Protein AF-A0A496SSU9-F1 (afdb_monomer_lite)

Radius of gyration: 18.91 Å; chains: 1; bounding box: 39×54×48 Å

Foldseek 3Di:
DWAFFWKKKWWFFFKKKWAAAWKKKKFAAPKFKFWDDDWDWDDDPHGIIMIGGHGMMMIGDGGMIMMIGDHGDMDTDDDGDMDIDDDGDDDPDDDPPCPPPPTDRPDDDPPPPPPPPPDDDPDDDDDDDDDDDD

Secondary structure (DSSP, 8-state):
-EEEEEEEEEEEEEEEEEEEEEEEEEEEEEEEEEEEEEEEEEEETTTEEEEEEEEEEEEEEEEEEEEEEEEEEEEEEEEEEEEEEEEEEE-SS--TTSTT-----------------S----------------

Sequence (134 aa):
YAEGRGRALLEGTGTVALNGTGQLIVVGKDVDTHTDGRGKVIRLGPFVTIYRGRGVAIVKGEDMTVFAKGIGRLAARGEGMAIIRGSGDWEIGKWRTWENTEVEPYDEPYEVHPMGPPGMMHERKNRAWGLFHE

Structure (mmCIF, N/CA/C/O backbone):
data_AF-A0A496SSU9-F1
#
_entry.id   AF-A0A496SSU9-F1
#
loop_
_atom_site.group_PDB
_atom_site.id
_atom_site.type_symbol
_atom_site.label_atom_id
_atom_site.label_alt_id
_atom_site.label_comp_id
_atom_site.label_asym_id
_atom_site.label_entity_id
_atom_site.label_seq_id
_atom_site.pdbx_PDB_ins_code
_atom_site.Cartn_x
_atom_site.Cartn_y
_atom_site.Cartn_z
_atom_site.occupancy
_atom_site.B_iso_or_equiv
_atom_site.auth_seq_id
_atom_site.auth_comp_id
_atom_site.auth_asym_id
_atom_site.auth_atom_id
_atom_site.pdbx_PDB_model_num
ATOM 1 N N . TYR A 1 1 ? 9.753 7.935 0.565 1.00 81.50 1 TYR A N 1
ATOM 2 C CA . TYR A 1 1 ? 9.567 6.920 -0.490 1.00 81.50 1 TYR A CA 1
ATOM 3 C C . TYR A 1 1 ? 10.777 5.997 -0.496 1.00 81.50 1 TYR A C 1
ATOM 5 O O . TYR A 1 1 ? 11.813 6.368 0.041 1.00 81.50 1 TYR A O 1
ATOM 13 N N . ALA A 1 2 ? 10.648 4.814 -1.083 1.00 85.69 2 ALA A N 1
ATOM 14 C CA . ALA A 1 2 ? 11.743 3.897 -1.360 1.00 85.69 2 ALA A CA 1
ATOM 15 C C . ALA A 1 2 ? 11.589 3.340 -2.778 1.00 85.69 2 ALA A C 1
ATOM 17 O O . ALA A 1 2 ? 10.470 3.065 -3.206 1.00 85.69 2 ALA A O 1
ATOM 18 N N . GLU A 1 3 ? 12.689 3.178 -3.499 1.00 87.69 3 GLU A N 1
ATOM 19 C CA . GLU A 1 3 ? 12.739 2.563 -4.823 1.00 87.69 3 GLU A CA 1
ATOM 20 C C . GLU A 1 3 ? 13.691 1.377 -4.797 1.00 87.69 3 GLU A C 1
ATOM 22 O O . GLU A 1 3 ? 14.790 1.475 -4.266 1.00 87.69 3 GLU A O 1
ATOM 27 N N . GLY A 1 4 ? 13.285 0.255 -5.382 1.00 89.81 4 GLY A N 1
ATOM 28 C CA . GLY A 1 4 ? 14.145 -0.908 -5.535 1.00 89.81 4 GLY A CA 1
ATOM 29 C C . GLY A 1 4 ? 13.401 -2.208 -5.296 1.00 89.81 4 GLY A C 1
ATOM 30 O O . GLY A 1 4 ? 12.214 -2.334 -5.597 1.00 89.81 4 GLY A O 1
ATOM 31 N N . ARG A 1 5 ? 14.114 -3.206 -4.773 1.00 94.50 5 ARG A N 1
ATOM 32 C CA . ARG A 1 5 ? 13.571 -4.532 -4.471 1.00 94.50 5 ARG A CA 1
ATOM 33 C C . ARG A 1 5 ? 13.567 -4.745 -2.973 1.00 94.50 5 ARG A C 1
ATOM 35 O O . ARG A 1 5 ? 14.620 -4.715 -2.342 1.00 94.50 5 ARG A O 1
ATOM 42 N N . GLY A 1 6 ? 12.413 -5.070 -2.409 1.00 94.25 6 GLY A N 1
ATOM 43 C CA . GLY A 1 6 ? 12.349 -5.240 -0.968 1.00 94.25 6 GLY A CA 1
ATOM 44 C C . GLY A 1 6 ? 11.002 -5.658 -0.420 1.00 94.25 6 GLY A C 1
ATOM 45 O O . GLY A 1 6 ? 10.114 -6.135 -1.133 1.00 94.25 6 GLY A O 1
ATOM 46 N N . ARG A 1 7 ? 10.910 -5.501 0.895 1.00 95.44 7 ARG A N 1
ATOM 47 C CA . ARG A 1 7 ? 9.709 -5.631 1.700 1.00 95.44 7 ARG A CA 1
ATOM 48 C C . ARG A 1 7 ? 9.565 -4.396 2.575 1.00 95.44 7 ARG A C 1
ATOM 50 O O . ARG A 1 7 ? 10.573 -3.856 3.030 1.00 95.44 7 ARG A O 1
ATOM 57 N N . ALA A 1 8 ? 8.332 -4.012 2.855 1.00 93.56 8 ALA A N 1
ATOM 58 C CA . ALA A 1 8 ? 8.041 -3.016 3.868 1.00 93.56 8 ALA A CA 1
ATOM 59 C C . ALA A 1 8 ? 6.894 -3.470 4.765 1.00 93.56 8 ALA A C 1
ATOM 61 O O . ALA A 1 8 ? 5.987 -4.161 4.301 1.00 93.56 8 ALA A O 1
ATOM 62 N N . LEU A 1 9 ? 6.972 -3.069 6.029 1.00 95.38 9 LEU A N 1
ATOM 63 C CA . LEU A 1 9 ? 5.875 -3.082 6.987 1.00 95.38 9 LEU A CA 1
ATOM 64 C C . LEU A 1 9 ? 5.582 -1.629 7.352 1.00 95.38 9 LEU A C 1
ATOM 66 O O . LEU A 1 9 ? 6.501 -0.910 7.743 1.00 95.38 9 LEU A O 1
ATOM 70 N N . LEU A 1 10 ? 4.334 -1.209 7.192 1.00 93.50 10 LEU A N 1
ATOM 71 C CA . LEU A 1 10 ? 3.863 0.122 7.556 1.00 93.50 10 LEU A CA 1
ATOM 72 C C . LEU A 1 10 ? 2.691 -0.035 8.518 1.00 93.50 10 LEU A C 1
ATOM 74 O O . LEU A 1 10 ? 1.814 -0.858 8.264 1.00 93.50 10 LEU A O 1
ATOM 78 N N . GLU A 1 11 ? 2.680 0.742 9.589 1.00 95.25 11 GLU A N 1
ATOM 79 C CA . GLU A 1 11 ? 1.608 0.746 10.583 1.00 95.25 11 GLU A CA 1
ATOM 80 C C . GLU A 1 11 ? 1.170 2.180 10.846 1.00 95.25 11 GLU A C 1
ATOM 82 O O . GLU A 1 11 ? 2.027 3.025 11.108 1.00 95.25 11 GLU A O 1
ATOM 87 N N . GLY A 1 12 ? -0.134 2.447 10.783 1.00 93.62 12 GLY A N 1
ATOM 88 C CA . GLY A 1 12 ? -0.714 3.731 11.176 1.00 93.62 12 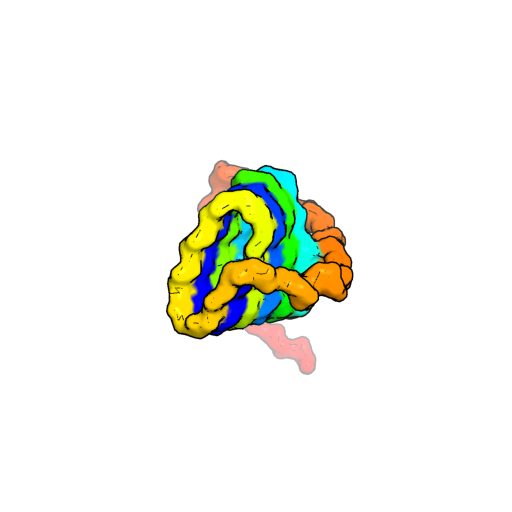GLY A CA 1
ATOM 89 C C . GLY A 1 12 ? -1.805 4.242 10.239 1.00 93.62 12 GLY A C 1
ATOM 90 O O . GLY A 1 12 ? -2.462 3.471 9.537 1.00 93.62 12 GLY A O 1
ATOM 91 N N . THR A 1 13 ? -1.980 5.561 10.237 1.00 92.81 13 THR A N 1
ATOM 92 C CA . THR A 1 13 ? -3.055 6.259 9.523 1.00 92.81 13 THR A CA 1
ATOM 93 C C . THR A 1 13 ? -2.479 7.086 8.389 1.00 92.81 13 THR A C 1
ATOM 95 O O . THR A 1 13 ? -1.569 7.889 8.599 1.00 92.81 13 THR A O 1
ATOM 98 N N . GLY A 1 14 ? -3.018 6.929 7.180 1.00 91.44 14 GLY A N 1
ATOM 99 C CA . GLY A 1 14 ? -2.581 7.717 6.031 1.00 91.44 14 GLY A CA 1
ATOM 100 C C . GLY A 1 14 ? -2.760 7.017 4.692 1.00 91.44 14 GLY A C 1
ATOM 101 O O . GLY A 1 14 ? -3.735 6.305 4.470 1.00 91.44 14 GLY A O 1
ATOM 102 N N . THR A 1 15 ? -1.822 7.259 3.776 1.00 91.25 15 THR A N 1
ATOM 103 C CA . THR A 1 15 ? -1.851 6.761 2.397 1.00 91.25 15 THR A CA 1
ATOM 104 C C . THR A 1 15 ? -0.554 6.042 2.048 1.00 91.25 15 THR A C 1
ATOM 106 O O . THR A 1 15 ? 0.539 6.575 2.254 1.00 91.25 15 THR A O 1
ATOM 109 N N . VAL A 1 16 ? -0.676 4.855 1.458 1.00 90.56 16 VAL A N 1
ATOM 110 C CA . VAL A 1 16 ? 0.424 4.030 0.951 1.00 90.56 16 VAL A CA 1
ATOM 111 C C . VAL A 1 16 ? 0.230 3.787 -0.539 1.00 90.56 16 VAL A C 1
ATOM 113 O O . VAL A 1 16 ? -0.849 3.402 -0.961 1.00 90.56 16 VAL A O 1
ATOM 116 N N . ALA A 1 17 ? 1.281 3.965 -1.333 1.00 89.75 17 ALA A N 1
ATOM 117 C CA . ALA A 1 17 ? 1.279 3.689 -2.763 1.00 89.75 17 ALA A CA 1
ATOM 118 C C . ALA A 1 17 ? 2.428 2.746 -3.136 1.00 89.75 17 ALA A C 1
ATOM 120 O O . ALA A 1 17 ? 3.581 2.997 -2.780 1.00 89.75 17 ALA A O 1
ATOM 121 N N . LEU A 1 18 ? 2.125 1.685 -3.884 1.00 89.81 18 LEU A N 1
ATOM 122 C CA . LEU A 1 18 ? 3.100 0.830 -4.560 1.00 89.81 18 LEU A CA 1
ATOM 123 C C . LEU A 1 18 ? 2.937 0.995 -6.068 1.00 89.81 18 LE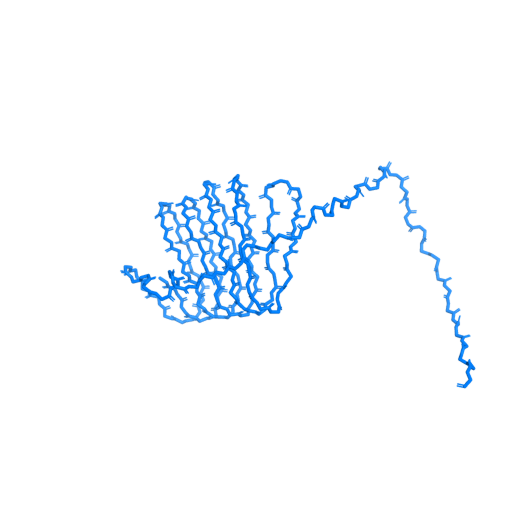U A C 1
ATOM 125 O O . LEU A 1 18 ? 1.899 0.632 -6.607 1.00 89.81 18 LEU A O 1
ATOM 129 N N . ASN A 1 19 ? 3.981 1.450 -6.757 1.00 91.19 19 ASN A N 1
ATOM 130 C CA . ASN A 1 19 ? 4.079 1.336 -8.209 1.00 91.19 19 ASN A CA 1
ATOM 131 C C . ASN A 1 19 ? 5.181 0.353 -8.570 1.00 91.19 19 ASN A C 1
ATOM 133 O O . ASN A 1 19 ? 6.350 0.563 -8.245 1.00 91.19 19 ASN A O 1
ATOM 137 N N . GLY A 1 20 ? 4.813 -0.708 -9.272 1.00 91.06 20 GLY A N 1
ATOM 138 C CA . GLY A 1 20 ? 5.764 -1.652 -9.825 1.00 91.06 20 GLY A CA 1
ATOM 139 C C . GLY A 1 20 ? 5.149 -3.028 -9.958 1.00 91.06 20 GLY A C 1
ATOM 140 O O . GLY A 1 20 ? 3.970 -3.167 -10.264 1.00 91.06 20 GLY A O 1
ATOM 141 N N . THR A 1 21 ? 5.962 -4.061 -9.751 1.00 95.06 21 THR A N 1
ATOM 142 C CA . THR A 1 21 ? 5.498 -5.451 -9.718 1.00 95.06 21 THR A CA 1
ATOM 143 C C . THR A 1 21 ? 5.643 -5.999 -8.309 1.00 95.06 21 THR A C 1
ATOM 145 O O . THR A 1 21 ? 6.750 -6.050 -7.767 1.00 95.06 21 THR A O 1
ATOM 148 N N . GLY A 1 22 ? 4.544 -6.447 -7.710 1.00 93.88 22 GLY A N 1
ATOM 149 C CA . GLY A 1 22 ? 4.583 -6.926 -6.338 1.00 93.88 22 GLY A CA 1
ATOM 150 C C . GLY A 1 22 ? 3.235 -7.309 -5.759 1.00 93.88 22 GLY A C 1
ATOM 151 O O . GLY A 1 22 ? 2.275 -7.601 -6.473 1.00 93.88 22 GLY A O 1
ATOM 152 N N . GLN A 1 23 ? 3.215 -7.338 -4.433 1.00 94.69 23 GLN A N 1
ATOM 153 C CA . GLN A 1 23 ? 2.053 -7.619 -3.616 1.00 94.69 23 GLN A CA 1
ATOM 154 C C . GLN A 1 23 ? 1.960 -6.587 -2.487 1.00 94.69 23 GLN A C 1
ATOM 156 O O . GLN A 1 23 ? 2.970 -6.298 -1.837 1.00 94.69 23 GLN A O 1
ATOM 161 N N . LEU A 1 24 ? 0.750 -6.078 -2.253 1.00 93.88 24 LEU A N 1
ATOM 162 C CA . LEU A 1 24 ? 0.353 -5.363 -1.042 1.00 93.88 24 LEU A CA 1
ATOM 163 C C . LEU A 1 24 ? -0.666 -6.218 -0.290 1.00 93.88 24 LEU A C 1
ATOM 165 O O . LEU A 1 24 ? -1.609 -6.722 -0.895 1.00 93.88 24 LEU A O 1
ATOM 169 N N . ILE A 1 25 ? -0.477 -6.382 1.014 1.00 95.69 25 ILE A N 1
ATOM 170 C CA . ILE A 1 25 ? -1.489 -6.904 1.936 1.00 95.69 25 ILE A CA 1
ATOM 171 C C . ILE A 1 25 ? -1.797 -5.775 2.903 1.00 95.69 25 ILE A C 1
ATOM 173 O O . ILE A 1 25 ? -0.872 -5.264 3.533 1.00 95.69 25 ILE A O 1
ATOM 177 N N . VAL A 1 26 ? -3.063 -5.405 3.023 1.00 95.12 26 VAL A N 1
ATOM 178 C CA . VAL A 1 26 ? -3.520 -4.382 3.957 1.00 95.12 26 VAL A CA 1
ATOM 179 C C . VAL A 1 26 ? -4.530 -4.990 4.905 1.00 95.12 26 VAL A C 1
ATOM 181 O O . VAL A 1 26 ? -5.475 -5.645 4.467 1.00 95.12 26 VAL A O 1
ATOM 184 N N . VAL A 1 27 ? -4.295 -4.782 6.196 1.00 96.25 27 VAL A N 1
ATOM 185 C CA . VAL A 1 27 ? -5.214 -5.122 7.278 1.00 96.25 27 VAL A CA 1
ATOM 186 C C . VAL A 1 27 ? -5.598 -3.823 7.972 1.00 96.25 27 VAL A C 1
ATOM 188 O O . VAL A 1 27 ? -4.706 -3.122 8.432 1.00 96.25 27 VAL A O 1
ATOM 191 N N . GLY A 1 28 ? -6.880 -3.478 8.0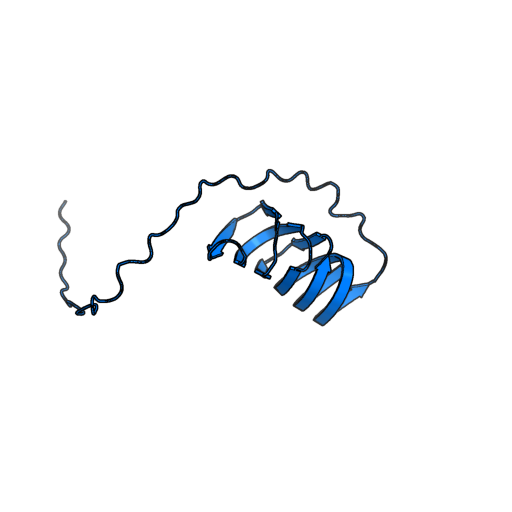40 1.00 90.62 28 GLY A N 1
ATOM 192 C CA . GLY A 1 28 ? -7.321 -2.231 8.671 1.00 90.62 28 GLY A CA 1
ATOM 193 C C . GLY A 1 28 ? -8.829 -2.022 8.591 1.00 90.62 28 GLY A C 1
ATOM 194 O O . GLY A 1 28 ? -9.535 -2.802 7.948 1.00 90.62 28 GLY A O 1
ATOM 195 N N . LYS A 1 29 ? -9.322 -0.971 9.249 1.00 82.56 29 LYS A N 1
ATOM 196 C CA . LYS A 1 29 ? -10.712 -0.505 9.132 1.00 82.56 29 LYS A CA 1
ATOM 197 C C . LYS A 1 29 ? -10.785 0.643 8.133 1.00 82.56 29 LYS A C 1
ATOM 199 O O . LYS A 1 29 ? -9.799 1.350 7.948 1.00 82.56 29 LYS A O 1
ATOM 204 N N . ASP A 1 30 ? -11.938 0.786 7.482 1.00 83.62 30 ASP A N 1
ATOM 205 C CA . ASP A 1 30 ? -12.217 1.896 6.559 1.00 83.62 30 ASP A CA 1
ATOM 206 C C . ASP A 1 30 ? -11.118 2.079 5.494 1.00 83.62 30 ASP A C 1
ATOM 208 O O . ASP A 1 30 ? -10.715 3.187 5.139 1.00 83.62 30 ASP A O 1
ATOM 212 N N . VAL A 1 31 ? -10.604 0.942 5.011 1.00 87.62 31 VAL A N 1
ATOM 213 C CA . VAL A 1 31 ? -9.526 0.879 4.026 1.00 87.62 31 VAL A CA 1
ATOM 214 C C . VAL A 1 31 ? -10.108 1.046 2.632 1.00 87.62 31 VAL A C 1
ATOM 216 O O . VAL A 1 31 ? -10.752 0.137 2.102 1.00 87.62 31 VAL A O 1
ATOM 219 N N . ASP A 1 32 ? -9.804 2.174 2.009 1.00 88.19 32 ASP A N 1
ATOM 220 C CA . ASP A 1 32 ? -10.056 2.402 0.596 1.00 88.19 32 ASP A CA 1
ATOM 221 C C . ASP A 1 32 ? -8.840 1.964 -0.229 1.00 88.19 32 ASP A C 1
ATOM 223 O O . ASP A 1 32 ? -7.689 2.243 0.121 1.00 88.19 32 ASP A O 1
ATOM 227 N N . THR A 1 33 ? -9.079 1.220 -1.306 1.00 85.56 33 THR A N 1
ATOM 228 C CA . THR A 1 33 ? -8.030 0.688 -2.177 1.00 85.56 33 THR A CA 1
ATOM 229 C C . THR A 1 33 ? -8.361 0.982 -3.619 1.00 85.56 33 THR A C 1
ATOM 231 O O . THR A 1 33 ? -9.375 0.540 -4.153 1.00 85.56 33 THR A O 1
ATOM 234 N N . HIS A 1 34 ? -7.412 1.638 -4.259 1.00 86.62 34 HIS A N 1
ATOM 235 C CA . HIS A 1 34 ? -7.441 1.964 -5.658 1.00 86.62 34 HIS A CA 1
ATOM 236 C C . HIS A 1 34 ? -6.307 1.197 -6.372 1.00 86.62 34 HIS A C 1
ATOM 238 O O . HIS A 1 34 ? -5.174 1.172 -5.879 1.00 86.62 34 HIS A O 1
ATOM 244 N N . THR A 1 35 ? -6.571 0.612 -7.548 1.00 84.69 35 THR A N 1
ATOM 245 C CA . THR A 1 35 ? -5.521 0.005 -8.384 1.00 84.69 35 THR A CA 1
ATOM 246 C C . THR A 1 35 ? -5.647 0.308 -9.877 1.00 84.69 35 THR A C 1
ATOM 248 O O . THR A 1 35 ? -6.732 0.183 -10.432 1.00 84.69 35 THR A O 1
ATOM 251 N N . ASP A 1 36 ? -4.514 0.553 -10.536 1.00 84.12 36 ASP A N 1
ATOM 252 C CA . ASP A 1 36 ? -4.364 0.590 -11.996 1.00 84.12 36 ASP A CA 1
ATOM 253 C C . ASP A 1 36 ? -3.333 -0.450 -12.457 1.00 84.12 36 ASP A C 1
ATOM 255 O O . ASP A 1 36 ? -2.369 -0.771 -11.753 1.00 84.12 36 ASP A O 1
ATOM 259 N N . GLY A 1 37 ? -3.532 -0.980 -13.660 1.00 83.44 37 GLY A N 1
ATOM 260 C CA . GLY A 1 37 ? -2.648 -1.924 -14.326 1.00 83.44 37 GLY A CA 1
ATOM 261 C C . GLY A 1 37 ? -3.151 -3.367 -14.336 1.00 83.44 37 GLY A C 1
ATOM 262 O O . GLY A 1 37 ? -4.332 -3.672 -14.227 1.00 83.44 37 GLY A O 1
ATOM 263 N N . ARG A 1 38 ? -2.216 -4.304 -14.517 1.00 87.88 38 ARG A N 1
ATOM 264 C CA . ARG A 1 38 ? -2.484 -5.747 -14.651 1.00 87.88 38 ARG A CA 1
ATOM 265 C C . ARG A 1 38 ? -2.361 -6.460 -13.308 1.00 87.88 38 ARG A C 1
ATOM 267 O O . ARG A 1 38 ? -1.576 -7.405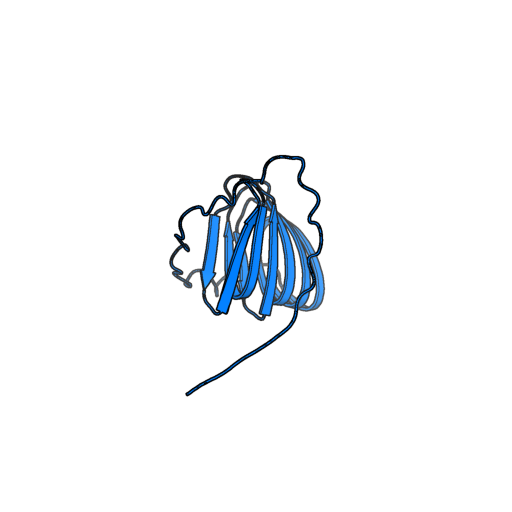 -13.172 1.00 87.88 38 ARG A O 1
ATOM 274 N N . GLY A 1 39 ? -3.060 -5.964 -12.297 1.00 82.56 39 GLY A N 1
ATOM 275 C CA . GLY A 1 39 ? -3.120 -6.603 -10.988 1.00 82.56 39 GLY A CA 1
ATOM 276 C C . GLY A 1 39 ? -4.505 -7.109 -10.637 1.00 82.56 39 GLY A C 1
ATOM 277 O O . GLY A 1 39 ? -5.489 -6.756 -11.270 1.00 82.56 39 GLY A O 1
ATOM 278 N N . LYS A 1 40 ? -4.551 -7.989 -9.639 1.00 87.31 40 LYS A N 1
ATOM 279 C CA . LYS A 1 40 ? -5.787 -8.512 -9.068 1.00 87.31 40 LYS A CA 1
ATOM 280 C C . LYS A 1 40 ? -5.918 -8.023 -7.632 1.00 87.31 40 LYS A C 1
ATOM 282 O O . LYS A 1 40 ? -4.974 -8.180 -6.851 1.00 87.31 40 LYS A O 1
ATOM 287 N N . VAL A 1 41 ? -7.087 -7.483 -7.301 1.00 89.38 41 VAL A N 1
ATOM 288 C CA . VAL A 1 41 ? -7.501 -7.183 -5.928 1.00 89.38 41 VAL A CA 1
ATOM 289 C C . VAL A 1 41 ? -8.316 -8.360 -5.393 1.00 89.38 41 VAL A C 1
ATOM 291 O O . VAL A 1 41 ? -9.153 -8.924 -6.091 1.00 89.38 41 VAL A O 1
ATOM 294 N N . ILE A 1 42 ? -8.034 -8.778 -4.163 1.00 90.44 42 ILE A N 1
ATOM 295 C CA . ILE A 1 42 ? -8.746 -9.841 -3.453 1.00 90.44 42 ILE A CA 1
ATOM 296 C C . ILE A 1 42 ? -9.124 -9.288 -2.081 1.00 90.44 42 ILE A C 1
ATOM 298 O O . ILE A 1 42 ? -8.241 -8.924 -1.304 1.00 90.44 42 ILE A O 1
ATOM 302 N N . ARG A 1 43 ? -10.424 -9.240 -1.780 1.00 91.44 43 ARG A N 1
ATOM 303 C CA . ARG A 1 43 ? -10.949 -8.851 -0.464 1.00 91.44 43 ARG A CA 1
ATOM 304 C C . ARG A 1 43 ? -11.288 -10.108 0.338 1.00 91.44 43 ARG A C 1
ATOM 306 O O . ARG A 1 43 ? -12.031 -10.964 -0.134 1.00 91.44 43 ARG A O 1
ATOM 313 N N . LEU A 1 44 ? -10.713 -10.242 1.531 1.00 89.62 44 LEU A N 1
ATOM 314 C CA . LEU A 1 44 ? -10.938 -11.360 2.451 1.00 89.62 44 LEU A CA 1
ATOM 315 C C . LEU A 1 44 ? -11.679 -10.842 3.689 1.00 89.62 44 LEU A C 1
ATOM 317 O O . LEU A 1 44 ? -11.075 -10.456 4.689 1.00 89.62 44 LEU A O 1
ATOM 321 N N . GLY A 1 45 ? -13.009 -10.821 3.610 1.00 88.62 45 GLY A N 1
ATOM 322 C CA . GLY A 1 45 ? -13.841 -10.203 4.642 1.00 88.62 45 GLY A CA 1
ATOM 323 C C . GLY A 1 45 ? -13.698 -8.671 4.677 1.00 88.62 45 GLY A C 1
ATOM 324 O O . GLY A 1 45 ? -13.227 -8.079 3.707 1.00 88.62 45 GLY A O 1
ATOM 325 N N . PRO A 1 46 ? -14.120 -8.015 5.773 1.00 83.88 46 PRO A N 1
ATOM 326 C CA . PRO A 1 46 ? -14.205 -6.553 5.833 1.00 83.88 46 PRO A CA 1
ATOM 327 C C . PRO A 1 46 ? -12.869 -5.845 6.099 1.00 83.88 46 PRO A C 1
ATOM 329 O O . PRO A 1 46 ? -12.780 -4.645 5.880 1.00 83.88 46 PRO A O 1
ATOM 332 N N . PHE A 1 47 ? -11.847 -6.558 6.586 1.00 89.12 47 PHE A N 1
ATOM 333 C CA . PHE A 1 47 ? -10.619 -5.929 7.096 1.00 89.12 47 PHE A CA 1
ATOM 334 C C . PHE A 1 47 ? -9.369 -6.212 6.271 1.00 89.12 47 PHE A C 1
ATOM 336 O O . PHE A 1 47 ? -8.338 -5.606 6.540 1.00 89.12 47 PHE A O 1
ATOM 343 N N . VAL A 1 48 ? -9.409 -7.157 5.327 1.00 92.75 48 VAL A N 1
ATOM 344 C CA . VAL A 1 48 ? -8.205 -7.621 4.624 1.00 92.75 48 VAL A CA 1
ATOM 345 C C . VAL A 1 48 ? -8.346 -7.415 3.122 1.00 92.75 48 VAL A C 1
ATOM 347 O O . VAL A 1 48 ? -9.187 -8.042 2.477 1.00 92.75 48 VAL A O 1
ATOM 350 N N . THR A 1 49 ? -7.449 -6.608 2.557 1.00 92.88 49 THR A N 1
ATOM 351 C CA . THR A 1 49 ? -7.343 -6.362 1.115 1.00 92.88 49 THR A CA 1
ATOM 352 C C . THR A 1 49 ? -5.965 -6.780 0.615 1.00 92.88 49 THR A C 1
ATOM 354 O O . THR A 1 49 ? -4.939 -6.419 1.189 1.00 92.88 49 THR A O 1
ATOM 357 N N . ILE A 1 50 ? -5.920 -7.551 -0.471 1.00 93.19 50 ILE A N 1
ATOM 358 C CA . ILE A 1 50 ? -4.681 -8.000 -1.110 1.00 93.19 50 ILE A CA 1
ATOM 359 C C . ILE A 1 50 ? -4.663 -7.508 -2.552 1.00 93.19 50 ILE A C 1
ATOM 361 O O . ILE A 1 50 ? -5.520 -7.889 -3.340 1.00 93.19 50 ILE A O 1
ATOM 365 N N . TYR A 1 51 ? -3.643 -6.741 -2.924 1.00 92.50 51 TYR A N 1
ATOM 366 C CA . TYR A 1 51 ? -3.313 -6.465 -4.321 1.00 92.50 51 TYR A CA 1
ATOM 367 C C . TYR A 1 51 ? -2.115 -7.310 -4.747 1.00 92.50 51 TYR A C 1
ATOM 369 O O . TYR A 1 51 ? -1.111 -7.373 -4.035 1.00 92.50 51 TYR A O 1
ATOM 377 N N . ARG A 1 52 ? -2.181 -7.935 -5.926 1.00 94.19 52 ARG A N 1
ATOM 378 C CA . ARG A 1 52 ? -1.049 -8.643 -6.539 1.00 94.19 52 ARG A CA 1
ATOM 379 C C . ARG A 1 52 ? -1.000 -8.380 -8.037 1.00 94.19 52 ARG A C 1
ATOM 381 O O . ARG A 1 52 ? -1.927 -8.744 -8.753 1.00 94.19 52 ARG A O 1
ATOM 388 N N . GLY A 1 53 ? 0.117 -7.853 -8.530 1.00 92.75 53 GLY A N 1
ATOM 389 C CA . GLY A 1 53 ? 0.317 -7.680 -9.966 1.00 92.75 53 GLY A CA 1
ATOM 390 C C . GLY A 1 53 ? 1.322 -6.609 -10.341 1.00 92.75 53 GLY A C 1
ATOM 391 O O . GLY A 1 53 ? 2.256 -6.333 -9.584 1.00 92.75 53 GLY A O 1
ATOM 392 N N . ARG A 1 54 ? 1.141 -6.058 -11.547 1.00 92.69 54 ARG A N 1
ATOM 393 C CA . ARG A 1 54 ? 1.942 -4.960 -12.091 1.00 92.69 54 ARG A CA 1
ATOM 394 C C . ARG A 1 54 ? 1.078 -3.725 -12.298 1.00 92.69 54 ARG A C 1
ATOM 396 O O . ARG A 1 54 ? 0.117 -3.805 -13.054 1.00 92.69 54 ARG A O 1
ATOM 403 N N . GLY A 1 55 ? 1.510 -2.598 -11.749 1.00 88.81 55 GLY A N 1
ATOM 404 C CA . GLY A 1 55 ? 0.839 -1.313 -11.895 1.00 88.81 55 GLY A CA 1
ATOM 405 C C . GLY A 1 55 ? 0.943 -0.494 -10.618 1.00 88.81 55 GLY A C 1
ATOM 406 O O . GLY A 1 55 ? 1.901 -0.676 -9.859 1.00 88.81 55 GLY A O 1
ATOM 407 N N . VAL A 1 56 ? -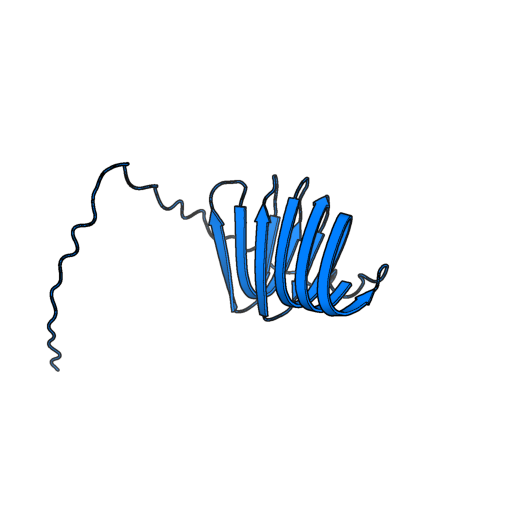0.037 0.374 -10.387 1.00 89.06 56 VAL A N 1
ATOM 408 C CA . VAL A 1 56 ? -0.120 1.238 -9.207 1.00 89.06 56 VAL A CA 1
ATOM 409 C C . VAL A 1 56 ? -1.208 0.709 -8.282 1.00 89.06 56 VAL A C 1
ATOM 411 O O . VAL A 1 56 ? -2.309 0.418 -8.727 1.00 89.06 56 VAL A O 1
ATOM 414 N N . ALA A 1 57 ? -0.909 0.586 -6.995 1.00 89.62 57 ALA A N 1
ATOM 415 C CA . ALA A 1 57 ? -1.896 0.320 -5.961 1.00 89.62 57 ALA A CA 1
ATOM 416 C C . ALA A 1 57 ? -1.758 1.366 -4.857 1.00 89.62 57 ALA A C 1
ATOM 418 O O . ALA A 1 57 ? -0.671 1.527 -4.299 1.00 89.62 57 ALA A O 1
ATOM 419 N N . ILE A 1 58 ? -2.847 2.072 -4.570 1.00 89.62 58 ILE A N 1
ATOM 420 C CA . ILE A 1 58 ? -2.945 3.129 -3.566 1.00 89.62 58 ILE A CA 1
ATOM 421 C C . ILE A 1 58 ? -3.930 2.659 -2.505 1.00 89.62 58 ILE A C 1
ATOM 423 O O . ILE A 1 58 ? -5.020 2.197 -2.826 1.00 89.62 58 ILE A O 1
ATOM 427 N N . VAL A 1 59 ? -3.538 2.766 -1.242 1.00 90.00 59 VAL A N 1
ATOM 428 C CA . VAL A 1 59 ? -4.361 2.375 -0.105 1.00 90.00 59 VAL A CA 1
ATOM 429 C C . VAL A 1 59 ? -4.405 3.508 0.904 1.00 90.00 59 VAL A C 1
ATOM 431 O O . VAL A 1 59 ? -3.358 4.049 1.265 1.00 90.00 59 VAL A O 1
ATOM 434 N N . LYS A 1 60 ? -5.607 3.871 1.350 1.00 91.62 60 LYS A N 1
ATOM 435 C CA . LYS A 1 60 ? -5.857 4.914 2.345 1.00 91.62 60 LYS A CA 1
ATOM 436 C C . LYS A 1 60 ? -6.727 4.357 3.466 1.00 91.62 60 LYS A C 1
ATOM 438 O O . LYS A 1 60 ? -7.660 3.617 3.193 1.00 91.62 60 LYS A O 1
ATOM 443 N N . GLY A 1 61 ? -6.442 4.741 4.703 1.00 89.75 61 GLY A N 1
ATOM 444 C CA . GLY A 1 61 ? -7.247 4.330 5.850 1.00 89.75 61 GLY A CA 1
ATOM 445 C C . GLY A 1 61 ? -6.598 4.677 7.183 1.00 89.75 61 GLY A C 1
ATOM 446 O O . GLY A 1 61 ? -5.554 5.340 7.230 1.00 89.75 61 GLY A O 1
ATOM 447 N N . GLU A 1 62 ? -7.240 4.213 8.248 1.00 88.94 62 GLU A N 1
ATOM 448 C CA . GLU A 1 62 ? -6.842 4.406 9.644 1.00 88.94 62 GLU A CA 1
ATOM 449 C C . GLU A 1 62 ? -6.455 3.065 10.276 1.00 88.94 62 GLU A C 1
ATOM 451 O O . GLU A 1 62 ? -6.956 2.012 9.869 1.00 88.94 62 GLU A O 1
ATOM 456 N N . ASP A 1 63 ? -5.539 3.098 11.250 1.00 90.19 63 ASP A N 1
ATOM 457 C CA . ASP A 1 63 ? -5.067 1.911 11.981 1.00 90.19 63 ASP A CA 1
ATOM 458 C C . ASP A 1 63 ? -4.702 0.729 11.059 1.00 90.19 63 ASP A C 1
ATOM 460 O O . ASP A 1 63 ? -5.011 -0.436 11.327 1.00 90.19 63 ASP A O 1
ATOM 464 N N . MET A 1 64 ? -4.059 1.033 9.927 1.00 94.38 64 MET A N 1
ATOM 465 C CA . MET A 1 64 ? -3.733 0.042 8.911 1.00 94.38 64 MET A CA 1
ATOM 466 C C . MET A 1 64 ? -2.367 -0.586 9.166 1.00 94.38 64 MET A C 1
ATOM 468 O O . MET A 1 64 ? -1.385 0.115 9.402 1.00 94.38 64 MET A O 1
ATOM 472 N N . THR A 1 65 ? -2.271 -1.898 8.980 1.00 96.31 65 THR A N 1
ATOM 473 C CA . THR A 1 65 ? -1.013 -2.623 8.798 1.00 96.31 65 THR A CA 1
ATOM 474 C C . THR A 1 65 ? -0.852 -2.997 7.326 1.00 96.31 65 THR A C 1
ATOM 476 O O . THR A 1 65 ? -1.626 -3.788 6.784 1.00 96.31 65 THR A O 1
ATOM 479 N N . VAL A 1 66 ? 0.177 -2.459 6.670 1.00 95.31 66 VAL A N 1
ATOM 480 C CA . VAL A 1 66 ? 0.483 -2.709 5.257 1.00 95.31 66 VAL A CA 1
ATOM 481 C C . VAL A 1 66 ? 1.780 -3.494 5.115 1.00 95.31 66 VAL A C 1
ATOM 483 O O . VAL A 1 66 ? 2.854 -3.028 5.495 1.00 95.31 66 VAL A O 1
ATOM 486 N N . PHE A 1 67 ? 1.699 -4.660 4.479 1.00 96.56 67 PHE A N 1
ATOM 487 C CA . PHE A 1 67 ? 2.853 -5.437 4.040 1.00 96.56 67 PHE A CA 1
ATOM 488 C C . PHE A 1 67 ? 3.038 -5.285 2.534 1.00 96.56 67 PHE A C 1
ATOM 490 O O . PHE A 1 67 ? 2.222 -5.760 1.745 1.00 96.56 67 PHE A O 1
ATOM 497 N N . ALA A 1 68 ? 4.151 -4.683 2.128 1.00 94.44 68 ALA A N 1
ATOM 498 C CA . ALA A 1 68 ? 4.547 -4.583 0.729 1.00 94.44 68 ALA A CA 1
ATOM 499 C C . ALA A 1 68 ? 5.697 -5.542 0.423 1.00 94.44 68 ALA A C 1
ATOM 501 O O . ALA A 1 68 ? 6.636 -5.664 1.209 1.00 94.44 68 ALA A O 1
ATOM 502 N N . LYS A 1 69 ? 5.671 -6.199 -0.739 1.00 95.88 69 LYS A N 1
ATOM 503 C CA . LYS A 1 69 ? 6.806 -6.961 -1.280 1.00 95.88 69 LYS A CA 1
ATOM 504 C C . LYS A 1 69 ? 6.835 -6.840 -2.793 1.00 95.88 69 LYS A C 1
ATOM 506 O O . LYS A 1 69 ? 5.861 -7.190 -3.452 1.00 95.88 69 LYS A O 1
ATOM 511 N N . GLY A 1 70 ? 7.968 -6.447 -3.362 1.00 94.38 70 GLY A N 1
ATOM 512 C CA . GLY A 1 70 ? 8.064 -6.326 -4.813 1.00 94.38 70 GLY A CA 1
ATOM 513 C C . GLY A 1 70 ? 9.317 -5.628 -5.306 1.00 94.38 70 GLY A C 1
ATOM 514 O O . GLY A 1 70 ? 10.301 -5.492 -4.575 1.00 94.38 70 GLY A O 1
ATOM 515 N N . ILE A 1 71 ? 9.244 -5.228 -6.571 1.00 94.50 71 ILE A N 1
ATOM 516 C CA . ILE A 1 71 ? 10.201 -4.367 -7.258 1.00 94.50 71 ILE A CA 1
ATOM 517 C C . ILE A 1 71 ? 9.442 -3.131 -7.729 1.00 94.50 71 ILE A C 1
ATOM 519 O O . ILE A 1 71 ? 8.426 -3.269 -8.416 1.00 94.50 71 ILE A O 1
ATOM 523 N N . GLY A 1 72 ? 9.940 -1.950 -7.384 1.00 91.38 72 GLY A N 1
ATOM 524 C CA . GLY A 1 72 ? 9.357 -0.683 -7.800 1.00 91.38 72 GLY A CA 1
ATOM 525 C C . GLY A 1 72 ? 9.510 0.396 -6.741 1.00 91.38 72 GLY A C 1
ATOM 526 O O . GLY A 1 72 ? 10.451 0.372 -5.950 1.00 91.38 72 GLY A O 1
ATOM 527 N N . ARG A 1 73 ? 8.570 1.338 -6.733 1.00 90.25 73 ARG A N 1
ATOM 528 C CA . ARG A 1 73 ? 8.519 2.468 -5.810 1.00 90.25 73 ARG A CA 1
ATOM 529 C C . ARG A 1 73 ? 7.424 2.256 -4.775 1.00 90.25 73 ARG A C 1
ATOM 531 O O . ARG A 1 73 ? 6.275 2.019 -5.133 1.00 90.25 73 ARG A O 1
ATOM 538 N N . LEU A 1 74 ? 7.784 2.378 -3.503 1.00 89.88 74 LEU A N 1
ATOM 539 C CA . LEU A 1 74 ? 6.868 2.428 -2.373 1.00 89.88 74 LEU A CA 1
ATOM 540 C C . LEU A 1 74 ? 6.893 3.832 -1.768 1.00 89.88 74 LEU A C 1
ATOM 542 O O . LEU A 1 74 ? 7.954 4.368 -1.443 1.00 89.88 74 LEU A O 1
ATOM 546 N N . ALA A 1 75 ? 5.731 4.427 -1.566 1.00 88.50 75 ALA A N 1
ATOM 547 C CA . ALA A 1 75 ? 5.592 5.689 -0.861 1.00 88.50 75 ALA A CA 1
ATOM 548 C C . ALA A 1 75 ? 4.541 5.552 0.238 1.00 88.50 75 ALA A C 1
ATOM 550 O O . ALA A 1 75 ? 3.541 4.871 0.056 1.00 88.50 75 ALA A O 1
ATOM 551 N N . ALA A 1 76 ? 4.773 6.208 1.368 1.00 89.25 76 ALA A N 1
ATOM 552 C CA . ALA A 1 76 ? 3.827 6.284 2.468 1.00 89.25 76 ALA A CA 1
ATOM 553 C C . ALA A 1 76 ? 3.843 7.709 3.026 1.00 89.25 76 ALA A C 1
ATOM 555 O O . ALA A 1 76 ? 4.913 8.324 3.097 1.00 89.25 76 ALA A O 1
ATOM 556 N N . ARG A 1 77 ? 2.672 8.224 3.396 1.00 88.25 77 ARG A N 1
ATOM 557 C CA . ARG A 1 77 ? 2.491 9.487 4.118 1.00 88.25 77 ARG A CA 1
ATOM 558 C C . ARG A 1 77 ? 1.411 9.293 5.162 1.00 88.25 77 ARG A C 1
ATOM 560 O O . ARG A 1 77 ? 0.380 8.703 4.859 1.00 88.25 77 ARG A O 1
ATOM 567 N N . GLY A 1 78 ? 1.630 9.855 6.338 1.00 89.12 78 GLY A N 1
ATOM 568 C CA . GLY A 1 78 ? 0.696 9.761 7.443 1.00 89.12 78 GLY A CA 1
ATOM 569 C C . GLY A 1 78 ? 1.427 9.747 8.771 1.00 89.12 78 GLY A C 1
ATOM 570 O O . GLY A 1 78 ? 2.613 10.082 8.835 1.00 89.12 78 GLY A O 1
ATOM 571 N N . GLU A 1 79 ? 0.709 9.334 9.802 1.00 91.50 79 GLU A N 1
ATOM 572 C CA . GLU A 1 79 ? 1.239 9.119 11.142 1.00 91.50 79 GLU A CA 1
ATOM 573 C C . GLU A 1 79 ? 1.467 7.627 11.368 1.00 91.50 79 GLU A C 1
ATOM 575 O O . GLU A 1 79 ? 0.638 6.807 10.971 1.00 91.50 79 GLU A O 1
ATOM 580 N N . GLY A 1 80 ? 2.588 7.275 12.003 1.00 91.38 80 GLY A N 1
ATOM 581 C CA . GLY A 1 80 ? 2.894 5.895 12.364 1.00 91.38 80 GLY A CA 1
ATOM 582 C C . GLY A 1 80 ? 4.337 5.479 12.087 1.00 91.38 80 GLY A C 1
ATOM 583 O O . GLY A 1 80 ? 5.264 6.289 12.154 1.00 91.38 80 GLY A O 1
ATOM 584 N N . MET A 1 81 ? 4.528 4.192 11.802 1.00 92.50 81 MET A N 1
ATOM 585 C CA . MET A 1 81 ? 5.830 3.535 11.690 1.00 92.50 81 MET A CA 1
ATOM 586 C C . MET A 1 81 ? 6.041 2.920 10.303 1.00 92.50 81 MET A C 1
ATOM 588 O O . MET A 1 81 ? 5.123 2.372 9.697 1.00 92.50 81 MET A O 1
ATOM 592 N N . ALA A 1 82 ? 7.290 2.944 9.827 1.00 90.31 82 ALA A N 1
ATOM 593 C CA . ALA A 1 82 ? 7.714 2.255 8.613 1.00 90.31 82 ALA A CA 1
ATOM 594 C C . ALA A 1 82 ? 9.011 1.463 8.833 1.00 90.31 82 ALA A C 1
ATOM 596 O O . ALA A 1 82 ? 10.022 2.013 9.263 1.00 90.31 82 ALA A O 1
ATOM 597 N N . ILE A 1 83 ? 9.006 0.180 8.465 1.00 91.94 83 ILE A N 1
ATOM 598 C CA . ILE A 1 83 ? 10.192 -0.683 8.411 1.00 91.94 83 ILE A CA 1
ATOM 599 C C . ILE A 1 83 ? 10.407 -1.100 6.961 1.00 91.94 83 ILE A C 1
ATOM 601 O O . ILE A 1 83 ? 9.575 -1.797 6.385 1.00 91.94 83 ILE A O 1
ATOM 605 N N . ILE A 1 84 ? 11.544 -0.721 6.375 1.00 90.50 84 ILE A N 1
ATOM 606 C CA . ILE A 1 84 ? 11.891 -1.013 4.978 1.00 90.50 84 ILE A CA 1
ATOM 607 C C . ILE A 1 84 ? 13.119 -1.926 4.951 1.00 90.50 84 ILE A C 1
ATOM 609 O O . ILE A 1 84 ? 14.123 -1.655 5.605 1.00 90.50 84 ILE A O 1
ATOM 613 N N . ARG A 1 85 ? 13.048 -3.032 4.203 1.00 91.94 85 ARG A N 1
ATOM 614 C CA . ARG A 1 85 ? 14.153 -3.987 4.021 1.00 91.94 85 ARG A CA 1
ATOM 615 C C . ARG A 1 85 ? 14.315 -4.330 2.551 1.00 91.94 85 ARG A C 1
ATOM 617 O O . ARG A 1 85 ? 13.389 -4.860 1.940 1.00 91.94 85 ARG A O 1
ATOM 624 N N . GLY A 1 86 ? 15.495 -4.114 1.987 1.00 90.69 86 GLY A N 1
ATOM 625 C CA . GLY A 1 86 ? 15.740 -4.407 0.581 1.00 90.69 86 GLY A CA 1
ATOM 626 C C . GLY A 1 86 ? 16.998 -3.747 0.041 1.00 90.69 86 GLY A C 1
ATOM 627 O O . GLY A 1 86 ? 17.789 -3.197 0.799 1.00 90.69 86 GLY A O 1
ATOM 628 N N . SER A 1 87 ? 17.151 -3.816 -1.276 1.00 91.12 87 SER A N 1
ATOM 629 C CA . SER A 1 87 ? 18.181 -3.114 -2.039 1.00 91.12 87 SER A CA 1
ATOM 630 C C . SER A 1 87 ? 17.550 -1.962 -2.814 1.00 91.12 87 SER A C 1
ATOM 632 O O . SER A 1 87 ? 16.555 -2.190 -3.513 1.00 91.12 87 SER A O 1
ATOM 634 N N . GLY A 1 88 ? 18.154 -0.779 -2.740 1.00 89.25 88 GLY A N 1
ATOM 635 C CA . GLY A 1 88 ? 17.721 0.419 -3.452 1.00 89.25 88 GLY A CA 1
ATOM 636 C C . GLY A 1 88 ? 17.845 1.677 -2.595 1.00 89.25 88 GLY A C 1
ATOM 637 O O . GLY A 1 88 ? 18.485 1.645 -1.543 1.00 89.25 88 GLY A O 1
ATOM 638 N N . ASP A 1 89 ? 17.214 2.756 -3.041 1.00 87.56 89 ASP A N 1
ATOM 639 C CA . ASP A 1 89 ? 17.326 4.084 -2.439 1.00 87.56 89 ASP A CA 1
ATOM 640 C C . ASP A 1 89 ? 16.063 4.450 -1.659 1.00 87.56 89 ASP A C 1
ATOM 642 O O . ASP A 1 89 ? 14.947 4.075 -2.029 1.00 87.56 89 ASP A O 1
ATOM 646 N N . TRP A 1 90 ? 16.221 5.206 -0.574 1.00 86.88 90 TRP A N 1
ATOM 647 C CA . TRP A 1 90 ? 15.104 5.697 0.229 1.00 86.88 90 TRP A CA 1
ATOM 648 C C . TRP A 1 90 ? 15.346 7.126 0.710 1.00 86.88 90 TRP A C 1
ATOM 650 O O . TRP A 1 90 ? 16.476 7.537 0.957 1.00 86.88 90 TRP A O 1
ATOM 660 N N . GLU A 1 91 ? 14.260 7.886 0.842 1.00 83.75 91 GLU A N 1
ATOM 661 C CA . GLU A 1 91 ? 14.285 9.272 1.312 1.00 83.75 91 GLU A CA 1
ATOM 662 C C . GLU A 1 91 ? 12.985 9.615 2.058 1.00 83.75 91 GLU A C 1
ATOM 664 O O . GLU A 1 91 ? 11.897 9.115 1.738 1.00 83.75 91 GLU A O 1
ATOM 669 N N . ILE A 1 92 ? 13.089 10.504 3.045 1.00 82.38 92 ILE A N 1
ATOM 670 C CA . ILE A 1 92 ? 11.967 11.073 3.800 1.00 82.38 92 ILE A CA 1
ATOM 671 C C . ILE A 1 92 ? 11.716 12.504 3.294 1.00 82.38 92 ILE A C 1
ATOM 673 O O . ILE A 1 92 ? 12.659 13.235 3.022 1.00 82.38 92 ILE A O 1
ATOM 677 N N . GLY A 1 93 ? 10.449 12.919 3.169 1.00 68.06 93 GLY A N 1
ATOM 678 C CA . GLY A 1 93 ? 10.095 14.327 2.912 1.00 68.06 93 GLY A CA 1
ATOM 679 C C . GLY A 1 93 ? 9.793 14.726 1.459 1.00 68.06 93 GLY A C 1
ATOM 680 O O . GLY A 1 93 ? 9.411 15.868 1.223 1.00 68.06 93 GLY A O 1
ATOM 681 N N . LYS A 1 94 ? 9.871 13.813 0.481 1.00 63.66 94 LYS A N 1
ATOM 682 C CA . LYS A 1 94 ? 9.406 14.065 -0.901 1.00 63.66 94 LYS A CA 1
ATOM 683 C C . LYS A 1 94 ? 8.251 13.133 -1.270 1.00 63.66 94 LYS A C 1
ATOM 685 O O . LYS A 1 94 ? 8.410 11.914 -1.261 1.00 63.66 94 LYS A O 1
ATOM 690 N N . TRP A 1 95 ? 7.090 13.700 -1.607 1.00 60.78 95 TRP A N 1
ATOM 691 C CA . TRP A 1 95 ? 5.885 12.930 -1.973 1.00 60.78 95 TRP A CA 1
ATOM 692 C C . TRP A 1 95 ? 5.209 13.375 -3.284 1.00 60.78 95 TRP A C 1
ATOM 694 O O . TRP A 1 95 ? 4.176 12.841 -3.664 1.00 60.78 95 TRP A O 1
ATOM 704 N N . ARG A 1 96 ? 5.815 14.313 -4.022 1.00 53.50 96 ARG A N 1
ATOM 705 C CA . ARG A 1 96 ? 5.161 15.081 -5.103 1.00 53.50 96 ARG A CA 1
ATOM 706 C C . ARG A 1 96 ? 4.808 14.325 -6.396 1.00 53.50 96 ARG A C 1
ATOM 708 O O . ARG A 1 96 ? 4.346 14.958 -7.333 1.00 53.50 96 ARG A O 1
ATOM 715 N N . THR A 1 97 ? 5.035 13.017 -6.501 1.00 53.25 97 THR A N 1
ATOM 716 C CA . THR A 1 97 ? 4.891 12.304 -7.791 1.00 53.25 97 THR A CA 1
ATOM 717 C C . THR A 1 97 ? 3.613 11.475 -7.923 1.00 53.25 97 THR A C 1
ATOM 719 O O . THR A 1 97 ? 3.320 11.033 -9.026 1.00 53.25 97 THR A O 1
ATOM 722 N N . TRP A 1 98 ? 2.848 11.269 -6.844 1.00 53.56 98 TRP A N 1
ATOM 723 C CA . TRP A 1 98 ? 1.689 10.356 -6.851 1.00 53.56 98 TRP A CA 1
ATOM 724 C C . TRP A 1 98 ? 0.333 11.051 -6.682 1.00 53.56 98 TRP A C 1
ATOM 726 O O . TRP A 1 98 ? -0.683 10.431 -6.980 1.00 53.56 98 TRP A O 1
ATOM 736 N N . GLU A 1 99 ? 0.311 12.324 -6.264 1.00 47.47 99 GLU A N 1
ATOM 737 C CA . GLU A 1 99 ? -0.917 13.123 -6.060 1.00 47.47 99 GLU A CA 1
ATOM 738 C C . GLU A 1 99 ? -1.704 13.369 -7.365 1.00 47.47 99 GLU A C 1
ATOM 740 O O . GLU A 1 99 ? -2.897 13.632 -7.302 1.00 47.47 99 GLU A O 1
ATOM 745 N N . ASN A 1 100 ? -1.070 13.213 -8.535 1.00 45.91 100 ASN A N 1
ATOM 746 C CA . ASN A 1 100 ? -1.707 13.379 -9.852 1.00 45.91 100 ASN A CA 1
ATOM 747 C C . ASN A 1 100 ? -2.121 12.062 -10.519 1.00 45.91 100 ASN A C 1
ATOM 749 O O . ASN A 1 100 ? -2.536 12.065 -11.676 1.00 45.91 100 ASN A O 1
ATOM 753 N N . THR A 1 101 ? -1.980 10.929 -9.831 1.00 49.34 101 THR A N 1
ATOM 754 C CA . THR A 1 101 ? -2.617 9.694 -10.293 1.00 49.34 101 THR A CA 1
ATOM 755 C C . THR A 1 101 ? -4.074 9.813 -9.844 1.00 49.34 101 THR A C 1
ATOM 757 O O . THR A 1 101 ? -4.443 9.341 -8.774 1.00 49.34 101 THR A O 1
ATOM 760 N N . GLU A 1 102 ? -4.879 10.558 -10.607 1.00 42.47 102 GLU A N 1
ATOM 761 C CA . GLU A 1 102 ? -6.328 10.368 -10.609 1.00 42.47 102 GLU A CA 1
ATOM 762 C C . GLU A 1 102 ? -6.533 8.941 -11.066 1.00 42.47 102 GLU A C 1
ATOM 764 O O . GLU A 1 102 ? -6.261 8.601 -12.218 1.00 42.47 102 GLU A O 1
ATOM 769 N N . VAL A 1 103 ? -6.882 8.075 -10.133 1.00 51.72 103 VAL A N 1
ATOM 770 C CA . VAL A 1 103 ? -7.085 6.698 -10.491 1.00 51.72 103 VAL A CA 1
ATOM 771 C C . VAL A 1 103 ? -8.435 6.256 -9.961 1.00 51.72 103 VAL A C 1
ATOM 773 O O . VAL A 1 103 ? -8.745 6.399 -8.778 1.00 51.72 103 VAL A O 1
ATOM 776 N N . GLU A 1 104 ? -9.236 5.789 -10.913 1.00 43.94 104 GLU A N 1
ATOM 777 C CA . GLU A 1 104 ? -10.629 5.356 -10.809 1.00 43.94 104 GLU A CA 1
ATOM 778 C C . GLU A 1 104 ? -10.835 4.370 -9.649 1.00 43.94 104 GLU A C 1
ATOM 780 O O . GLU A 1 104 ? -10.343 3.260 -9.855 1.00 43.94 104 GLU A O 1
ATOM 785 N N . PRO A 1 105 ? -11.407 4.636 -8.445 1.00 44.78 105 PRO A N 1
ATOM 786 C CA . PRO A 1 105 ? -11.600 3.565 -7.455 1.00 44.78 105 PRO A CA 1
ATOM 787 C C . PRO A 1 105 ? -12.186 2.324 -8.133 1.00 44.78 105 PRO A C 1
ATOM 789 O O . PRO A 1 105 ? -13.103 2.416 -8.945 1.00 44.78 105 PRO A O 1
ATOM 792 N N . TYR A 1 106 ? -11.581 1.163 -7.873 1.00 46.31 106 TYR A N 1
ATOM 793 C CA . TYR A 1 106 ? -12.035 -0.067 -8.502 1.00 46.31 106 TYR A CA 1
ATOM 794 C C . TYR A 1 106 ? -13.330 -0.517 -7.827 1.00 46.31 106 TYR A C 1
ATOM 796 O O . TYR A 1 106 ? -13.311 -1.234 -6.819 1.00 46.31 106 TYR A O 1
ATOM 804 N N . ASP A 1 107 ? -14.442 -0.077 -8.402 1.00 43.53 107 ASP A N 1
ATOM 805 C CA . ASP A 1 107 ? -15.788 -0.516 -8.071 1.00 43.53 107 ASP A CA 1
ATOM 806 C C . ASP A 1 107 ? -16.096 -1.815 -8.826 1.00 43.53 107 ASP A C 1
ATOM 808 O O . ASP A 1 107 ? -16.794 -1.823 -9.838 1.00 43.53 107 ASP A O 1
ATOM 812 N N . GLU A 1 108 ? -15.581 -2.945 -8.335 1.00 47.66 108 GLU A N 1
ATOM 813 C CA . GLU A 1 108 ? -16.216 -4.232 -8.635 1.00 47.66 108 GLU A CA 1
ATOM 814 C C . GLU A 1 108 ? -17.117 -4.670 -7.481 1.00 47.66 108 GLU A C 1
ATOM 816 O O . GLU A 1 108 ? -16.741 -4.533 -6.308 1.00 47.66 108 GLU A O 1
ATOM 821 N N . PRO A 1 109 ? -18.307 -5.211 -7.801 1.00 40.00 109 PRO A N 1
ATOM 822 C CA . PRO A 1 109 ? -19.276 -5.630 -6.808 1.00 40.00 109 PRO A CA 1
ATOM 823 C C . PRO A 1 109 ? -18.680 -6.703 -5.899 1.00 40.00 109 PRO A C 1
ATOM 825 O O . PRO A 1 109 ? -17.909 -7.562 -6.324 1.00 40.00 109 PRO A O 1
ATOM 828 N N . TYR A 1 110 ? -19.076 -6.651 -4.629 1.00 42.62 110 TYR A N 1
ATOM 829 C CA . TYR A 1 110 ? -18.829 -7.692 -3.640 1.00 42.62 110 TYR A CA 1
ATOM 830 C C . TYR A 1 110 ? -19.271 -9.067 -4.179 1.00 42.62 110 TYR A C 1
ATOM 832 O O . TYR A 1 110 ? -20.409 -9.486 -3.971 1.00 42.62 110 TYR A O 1
ATOM 840 N N . GLU A 1 111 ? -18.375 -9.825 -4.812 1.00 46.28 111 GLU A N 1
ATOM 841 C CA . GLU A 1 111 ? -18.526 -11.275 -4.885 1.00 46.28 111 GLU A CA 1
ATOM 842 C C . GLU A 1 111 ? -18.141 -11.843 -3.521 1.00 46.28 111 GLU A C 1
ATOM 844 O O . GLU A 1 111 ? -17.001 -12.221 -3.240 1.00 46.28 111 GLU A O 1
ATOM 849 N N . VAL A 1 112 ? -19.126 -11.868 -2.625 1.00 46.22 112 VAL A N 1
ATOM 850 C CA . VAL A 1 112 ? -19.060 -12.691 -1.425 1.00 46.22 112 VAL A CA 1
ATOM 851 C C . VAL A 1 112 ? -19.035 -14.134 -1.916 1.00 46.22 112 VAL A C 1
ATOM 853 O O . VAL A 1 112 ? -20.076 -14.686 -2.256 1.00 46.22 112 VAL A O 1
ATOM 856 N N . HIS A 1 113 ? -17.862 -14.764 -1.982 1.00 44.59 113 HIS A N 1
ATOM 857 C CA . HIS A 1 113 ? -17.832 -16.218 -2.077 1.00 44.59 113 HIS A CA 1
ATOM 858 C C . HIS A 1 113 ? -18.476 -16.750 -0.792 1.00 44.59 113 HIS A C 1
ATOM 860 O O . HIS A 1 113 ? -17.914 -16.528 0.288 1.00 44.59 113 HIS A O 1
ATOM 866 N N . PRO A 1 114 ? -19.655 -17.400 -0.855 1.00 39.81 114 PRO A N 1
ATOM 867 C CA . PRO A 1 114 ? -20.243 -17.975 0.337 1.00 39.81 114 PRO A CA 1
ATOM 868 C C . PRO A 1 114 ? -19.233 -18.974 0.894 1.00 39.81 114 PRO A C 1
ATOM 870 O O . PRO A 1 114 ? -18.767 -19.863 0.177 1.00 39.81 114 PRO A O 1
ATOM 873 N N . MET A 1 115 ? -18.866 -18.811 2.169 1.00 47.97 115 MET A N 1
ATOM 874 C CA . MET A 1 115 ? -18.215 -19.892 2.894 1.00 47.97 115 MET A CA 1
ATOM 875 C C . MET A 1 115 ? -19.162 -21.085 2.800 1.00 47.97 115 MET A C 1
ATOM 877 O O . MET A 1 115 ? -20.258 -21.059 3.361 1.00 47.97 115 MET A O 1
ATOM 881 N N . GLY A 1 116 ? -18.770 -22.085 2.007 1.00 44.16 116 GLY A N 1
ATOM 882 C CA . GLY A 1 116 ? -19.508 -23.333 1.902 1.00 44.16 116 GLY A CA 1
ATOM 883 C C . GLY A 1 116 ? -19.747 -23.901 3.303 1.00 44.16 116 GLY A C 1
ATOM 884 O O . GLY A 1 116 ? -18.915 -23.689 4.193 1.00 44.16 116 GLY A O 1
ATOM 885 N N . PRO A 1 117 ? -20.885 -24.578 3.529 1.00 40.28 117 PRO A N 1
ATOM 886 C CA . PRO A 1 117 ? -21.245 -25.070 4.850 1.00 40.28 117 PRO A CA 1
ATOM 887 C C . PRO A 1 117 ? -20.102 -25.916 5.438 1.00 40.28 117 PRO A C 1
ATOM 889 O O . PRO A 1 117 ? -19.457 -26.673 4.703 1.00 40.28 117 PRO A O 1
ATOM 892 N N . PRO A 1 118 ? -19.821 -25.799 6.748 1.00 42.56 118 PRO A N 1
ATOM 893 C CA . PRO A 1 118 ? -18.760 -26.565 7.378 1.00 42.56 118 PRO A CA 1
ATOM 894 C C . PRO A 1 118 ? -19.140 -28.046 7.344 1.00 42.56 118 PRO A C 1
ATOM 896 O O . PRO A 1 118 ? -20.016 -28.492 8.079 1.00 42.56 118 PRO A O 1
ATOM 899 N N . GLY A 1 119 ? -18.481 -28.801 6.467 1.00 47.09 119 GLY A N 1
ATOM 900 C CA . GLY A 1 119 ? -18.608 -30.254 6.411 1.00 47.09 119 GLY A CA 1
ATOM 901 C C . GLY A 1 119 ? -18.985 -30.804 5.044 1.00 47.09 119 GLY A C 1
ATOM 902 O O . GLY A 1 119 ? -20.030 -31.425 4.909 1.00 47.09 119 GLY A O 1
ATOM 903 N N . MET A 1 120 ? -18.104 -30.677 4.052 1.00 36.31 120 MET A N 1
ATOM 904 C CA . MET A 1 120 ? -18.013 -31.680 2.988 1.00 36.31 120 MET A CA 1
ATOM 905 C C . MET A 1 120 ? -16.539 -31.934 2.670 1.00 36.31 120 MET A C 1
ATOM 907 O O . MET A 1 120 ? -15.840 -31.077 2.134 1.00 36.31 120 MET A O 1
ATOM 911 N N . MET A 1 121 ? -16.057 -33.124 3.045 1.00 38.09 121 MET A N 1
ATOM 912 C CA . MET A 1 121 ? -14.811 -33.686 2.528 1.00 38.09 121 MET A CA 1
ATOM 913 C C . MET A 1 121 ? -14.864 -33.662 0.998 1.00 38.09 121 MET A C 1
ATOM 915 O O . MET A 1 121 ? -15.743 -34.282 0.400 1.00 38.09 121 MET A O 1
ATOM 919 N N . HIS A 1 122 ? -13.910 -32.993 0.351 1.00 38.22 122 HIS A N 1
ATOM 920 C CA . HIS A 1 122 ? -13.699 -33.179 -1.079 1.00 38.22 122 HIS A CA 1
ATOM 921 C C . HIS A 1 122 ? -13.091 -34.563 -1.322 1.00 38.22 122 HIS A C 1
ATOM 923 O O . HIS A 1 122 ? -11.880 -34.769 -1.238 1.00 38.22 122 HIS A O 1
ATOM 929 N N . GLU A 1 123 ? -13.961 -35.516 -1.641 1.00 34.38 123 GLU A N 1
ATOM 930 C CA . GLU A 1 123 ? -13.596 -36.771 -2.279 1.00 34.38 123 GLU A CA 1
ATOM 931 C C . GLU A 1 123 ? -12.977 -36.443 -3.652 1.00 34.38 123 GLU A C 1
ATOM 933 O O . GLU A 1 123 ? -13.645 -35.951 -4.565 1.00 34.38 123 GLU A O 1
ATOM 938 N N . ARG A 1 124 ? -11.663 -36.656 -3.797 1.00 37.09 124 ARG A N 1
ATOM 939 C CA . ARG A 1 124 ? -10.978 -36.534 -5.089 1.00 37.09 124 ARG A CA 1
ATOM 940 C C . ARG A 1 124 ? -11.499 -37.623 -6.024 1.00 37.09 124 ARG A C 1
ATOM 942 O O . ARG A 1 124 ? -11.067 -38.770 -5.929 1.00 37.09 124 ARG A O 1
ATOM 949 N N . LYS A 1 125 ? -12.360 -37.271 -6.978 1.00 34.59 125 LYS A N 1
ATOM 950 C CA . LYS A 1 125 ? -12.637 -38.135 -8.130 1.00 34.59 125 LYS A CA 1
ATOM 951 C C . LYS A 1 125 ? -11.691 -37.790 -9.273 1.00 34.59 125 LYS A C 1
ATOM 953 O O . LYS A 1 125 ? -11.903 -36.852 -10.030 1.00 34.59 125 LYS A O 1
ATOM 958 N N . ASN A 1 126 ? -10.645 -38.606 -9.383 1.00 37.19 126 ASN A N 1
ATOM 959 C CA . ASN A 1 126 ? -9.945 -38.851 -10.637 1.00 37.19 126 ASN A CA 1
ATOM 960 C C . ASN A 1 126 ? -10.958 -39.286 -11.707 1.00 37.19 126 ASN A C 1
ATOM 962 O O . ASN A 1 126 ? -11.640 -40.298 -11.517 1.00 37.19 126 ASN A O 1
ATOM 966 N N . ARG A 1 127 ? -10.980 -38.610 -12.860 1.00 33.88 127 ARG A N 1
ATOM 967 C CA . ARG A 1 127 ? -11.124 -39.295 -14.152 1.00 33.88 127 ARG A CA 1
ATOM 968 C C . ARG A 1 127 ? -10.697 -38.408 -15.322 1.00 33.88 127 ARG A C 1
ATOM 970 O O . ARG A 1 127 ? -11.142 -37.277 -15.461 1.00 33.88 127 ARG A O 1
ATOM 977 N N . ALA A 1 128 ? -9.785 -38.976 -16.103 1.00 31.59 128 ALA A N 1
ATOM 978 C CA . ALA A 1 128 ? -9.261 -38.502 -17.373 1.00 31.59 128 ALA A CA 1
ATOM 979 C C . ALA A 1 128 ? -10.213 -38.823 -18.547 1.00 31.59 128 ALA A C 1
ATOM 981 O O . ALA A 1 128 ? -11.206 -39.525 -18.345 1.00 31.59 128 ALA A O 1
ATOM 982 N N . TRP A 1 129 ? -9.774 -38.403 -19.746 1.00 32.16 129 TRP A N 1
ATOM 983 C CA . TRP A 1 129 ? -10.303 -38.623 -21.111 1.00 32.16 129 TRP A CA 1
ATOM 984 C C . TRP A 1 129 ? -11.423 -37.637 -21.496 1.00 32.16 129 TRP A C 1
ATOM 986 O O . TRP A 1 129 ? -12.442 -37.581 -20.828 1.00 32.16 129 TRP A O 1
ATOM 996 N N . GLY A 1 130 ? -11.303 -36.752 -22.492 1.00 29.88 130 GLY A N 1
ATOM 997 C CA . GLY A 1 130 ? -10.584 -36.816 -23.767 1.00 29.88 130 GLY A CA 1
ATOM 998 C C . GLY A 1 130 ? -11.595 -37.135 -24.871 1.00 29.88 130 GLY A C 1
ATOM 999 O O . GLY A 1 130 ? -12.155 -38.220 -24.812 1.00 29.88 130 GLY A O 1
ATOM 1000 N N . LEU A 1 131 ? -11.842 -36.198 -25.803 1.00 31.81 131 LEU A N 1
ATOM 1001 C CA . LEU A 1 131 ? -12.219 -36.403 -27.218 1.00 31.81 131 LEU A CA 1
ATOM 1002 C C . LEU A 1 131 ? -12.532 -35.044 -27.885 1.00 31.81 131 LEU A C 1
ATOM 1004 O O . LEU A 1 131 ? -13.461 -34.346 -27.490 1.00 31.81 131 LEU A O 1
ATOM 1008 N N . PHE A 1 132 ? -11.722 -34.697 -28.889 1.00 32.53 132 PHE A N 1
ATOM 1009 C CA . PHE A 1 132 ? -11.985 -33.686 -29.914 1.00 32.53 132 PHE A CA 1
ATOM 1010 C C . PHE A 1 132 ? -12.539 -34.399 -31.160 1.00 32.53 132 PHE A C 1
ATOM 1012 O O . PHE A 1 132 ? -11.964 -35.396 -31.588 1.00 32.53 132 PHE A O 1
ATOM 1019 N N . HIS A 1 133 ? -13.611 -33.855 -31.726 1.00 32.62 133 HIS A N 1
ATOM 1020 C CA . HIS A 1 133 ? -14.006 -33.843 -33.143 1.00 32.62 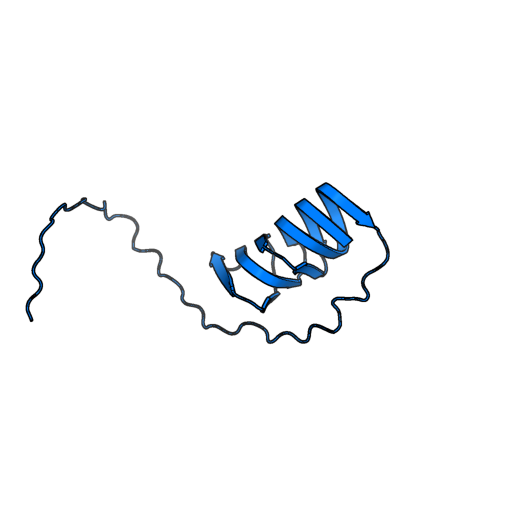133 HIS A CA 1
ATOM 1021 C C . HIS A 1 133 ? -14.718 -32.480 -33.284 1.00 32.62 133 HIS A C 1
ATOM 1023 O O . HIS A 1 133 ? -15.471 -32.118 -32.381 1.00 32.62 133 HIS A O 1
ATOM 1029 N N . GLU A 1 134 ? -14.421 -31.602 -34.237 1.00 31.75 134 GLU A N 1
ATOM 1030 C CA . GLU A 1 134 ? -14.248 -31.772 -35.689 1.00 31.75 134 GLU A CA 1
ATOM 1031 C C . GLU A 1 134 ? -12.963 -31.133 -36.240 1.00 31.75 134 GLU A C 1
ATOM 1033 O O . GLU A 1 134 ? -12.463 -30.156 -35.634 1.00 31.75 134 GLU A O 1
#

pLDDT: mean 75.66, std 22.75, range [29.88, 96.56]

=== Feature glossary ===
The record interleaves many kinds of information about one protein. Here is each kind framed as the question it answers.

Q: Are the domains correctly placed relative to each other?
A: Predicted aligned error is AlphaFold's pairwise confidence. Unlike pLDDT (per-residue), PAE is per-residue-pair and captures whether two parts of the structure are correctly placed relative to each other. Units are ångströms of expected positional error.

Q: Which residues are in helices, strands, or loops?
A: Eight-state secondary structure (DSSP): H is the canonical α-helix, G the tighter 3₁₀-helix, I the wider π-helix; E/B are β-structure, T and S are turns and bends, and '-' is everything else. DSSP derives these from the pattern of main-chain N–H···O=C hydrogen bonds, not from the sequence.

Q: What if only a Cα trace is available?
A: P-SEA three-state annotation labels each residue as helix, strand, or coil based purely on the geometry of the Cα trace. It serves as a fallback when the full backbone (and thus DSSP) is unavailable.

Q: What are the backbone torsion angles?
A: φ (phi) and ψ (psi) are the two rotatable backbone dihedrals per residue: φ is the C(i-1)–N–Cα–C torsion, ψ is the N–Cα–C–N(i+1) torsion, both in degrees on (−180°, 180°]. α-helical residues cluster near (−60°, −45°); β-strand residues near (−120°, +130°). A Ramachandran plot is simply a scatter of (φ, ψ) for every residue.

Q: What known structures does this most resemble?
A: Structural nearest neighbors (via Foldseek easy-search vs the PDB). Reported per hit: target PDB id, E-value, and alignment TM-score. A TM-score above ~0.5 is the conventional threshold for 'same fold'.

Q: What family and function is it annotated with?
A: Database cross-references. InterPro integrates a dozen domain/family signature databases into unified entries with residue-range hits. GO terms attach function/process/location labels with evidence codes. CATH codes position the fold in a four-level structural taxonomy. Organism is the NCBI-taxonomy species name.

Q: Which residues are buried vs exposed?
A: Solvent accessibility: the surface area of each residue that a 1.4 Å water probe can touch, in Å². When only backbone atoms are present the absolute values are lower than full-atom SASA (side chains contribute most of the area) and are flagged as backbone-only.

Q: What do the diagnostic plots show?
A: Three diagnostic plots accompany the record. The Cα contact map visualizes the tertiary structure as a 2D adjacency matrix (8 Å cutoff, sequence-local contacts suppressed). The Ramachandran plot shows the distribution of backbone (φ, ψ) torsions, with points in the α and β basins reflecting secondary structure content. The PAE plot shows AlphaFold's inter-residue confidence as a color matrix.

Q: What is the amino-acid chain?
A: The amino-acid sequence is the protein's primary structure: the linear order of residues from the N-terminus to the C-terminus, written in one-letter code. Everything else here — the 3D coordinates, the secondary structure, the domain annotations — is ultimately a consequence of this string.

Q: What do the rendered images show?
A: The six renders are orthographic views along the three Cartesian axes in both directions. Representation (cartoon, sticks, or surface) and color scheme (sequence-rainbow or by-chain) vary across proteins so the training set covers all the common visualization conventions.

Q: Where is each backbone atom in 3D?
A: The mmCIF table is the protein's shape written out atom by atom. For each backbone N, Cα, C, and carbonyl O, it records an (x, y, z) coordinate triple in Å plus the residue type, chain letter, and residue number.

Q: How mobile is each atom in the crystal?
A: For experimental (PDB) structures, the B-factor (temperature factor) quantifies the positional spread of each atom in the crystal — a combination of thermal vibration and static disorder — in units of Å². High B-factors mark flexible loops or poorly resolved regions; low B-factors mark the rigid, well-ordered core.

Q: How big and how compact is the whole molecule?
A: Three whole-structure scalars: the radius of gyration (RMS distance of Cα from centroid, in Å), the count of Cα–Cα contacts (pairs closer than 8 Å and separated by more than four residues in sequence — i.e. tertiary, not local, contacts), and the bounding-box dimensions. Together they distinguish compact globular folds from extended fibres or disordered chains.

Q: What does the local fold look like, residue by residue?
A: A 3Di character summarizes, for each residue, the relative orientation of the Cα frame of its nearest spatial neighbor. Because it encodes fold topology rather than chemistry, 3Di alignments detect remote structural similarity that sequence alignment misses.

Q: How confident is the AlphaFold model at each residue?
A: For AlphaFold models, the B-factor field carries pLDDT — the model's own estimate of local accuracy on a 0–100 scale. Regions with pLDDT<50 should be treated as essentially unmodeled; they often correspond to intrinsically disordered segments.